Protein AF-A0A1I2VKJ3-F1 (afdb_monomer)

Radius of gyration: 16.3 Å; Cα contacts (8 Å, |Δi|>4): 51; chains: 1; bounding box: 31×28×41 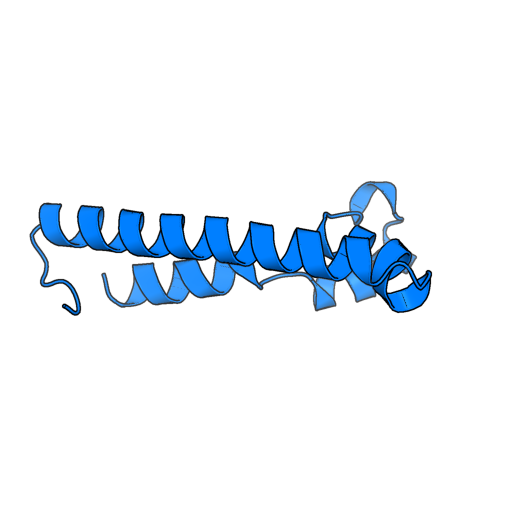Å

Structure (mmCIF, N/CA/C/O backbone):
data_AF-A0A1I2VKJ3-F1
#
_entry.id   AF-A0A1I2VKJ3-F1
#
loop_
_atom_site.group_PDB
_atom_site.id
_atom_site.type_symbol
_atom_site.label_atom_id
_atom_site.label_alt_id
_atom_site.label_comp_id
_atom_site.label_asym_id
_atom_site.label_entity_id
_atom_site.label_seq_id
_atom_site.pdbx_PDB_ins_code
_atom_site.Cartn_x
_atom_site.Cartn_y
_atom_site.Cartn_z
_atom_site.occupancy
_atom_site.B_iso_or_equiv
_atom_site.auth_seq_id
_atom_site.auth_comp_id
_atom_site.auth_asym_id
_atom_site.auth_atom_id
_atom_site.pdbx_PDB_model_num
ATOM 1 N N . MET A 1 1 ? -10.359 -9.535 20.323 1.00 58.59 1 MET A N 1
ATOM 2 C CA . MET A 1 1 ? -10.530 -8.240 19.622 1.00 58.59 1 MET A CA 1
ATOM 3 C C . MET A 1 1 ? -9.222 -7.486 19.393 1.00 58.59 1 MET A C 1
ATOM 5 O O . MET A 1 1 ? -9.044 -6.982 18.296 1.00 58.59 1 MET A O 1
ATOM 9 N N . LEU A 1 2 ? -8.255 -7.486 20.320 1.00 60.84 2 LEU A N 1
ATOM 10 C CA . LEU A 1 2 ? -6.891 -6.982 20.047 1.00 60.84 2 LEU A CA 1
ATOM 11 C C . LEU A 1 2 ? -6.249 -7.609 18.790 1.00 60.84 2 LEU A C 1
ATOM 13 O O . LEU A 1 2 ? -5.738 -6.897 17.933 1.00 60.84 2 LEU A O 1
ATOM 17 N N . LEU A 1 3 ? -6.388 -8.928 18.614 1.00 71.81 3 LEU A N 1
ATOM 18 C CA . LEU A 1 3 ? -5.927 -9.629 17.408 1.00 71.81 3 LEU A CA 1
ATOM 19 C C . LEU A 1 3 ? -6.643 -9.187 16.119 1.00 71.81 3 LEU A C 1
ATOM 21 O O . LEU A 1 3 ? -6.039 -9.255 15.056 1.00 71.81 3 LEU A O 1
ATOM 25 N N . LEU A 1 4 ? -7.896 -8.717 16.198 1.00 69.31 4 LEU A N 1
ATOM 26 C CA . LEU A 1 4 ? -8.646 -8.222 15.035 1.00 69.31 4 LEU A CA 1
ATOM 27 C C . LEU A 1 4 ? -8.019 -6.925 14.512 1.00 69.31 4 LEU A C 1
ATOM 29 O O . LEU A 1 4 ? -7.810 -6.793 13.313 1.00 69.31 4 LEU A O 1
ATOM 33 N N . ILE A 1 5 ? -7.667 -6.005 15.415 1.00 68.75 5 ILE A N 1
ATOM 34 C CA . ILE A 1 5 ? -7.044 -4.719 15.070 1.00 68.75 5 ILE A CA 1
ATOM 35 C C . ILE A 1 5 ? -5.626 -4.937 14.519 1.00 68.75 5 ILE A C 1
ATOM 37 O O . ILE A 1 5 ? -5.273 -4.365 13.489 1.00 68.75 5 ILE A O 1
ATOM 41 N N . LEU A 1 6 ? -4.839 -5.823 15.143 1.00 68.44 6 LEU A N 1
ATOM 42 C CA . LEU A 1 6 ? -3.494 -6.175 14.667 1.00 68.44 6 LEU A CA 1
ATOM 43 C C . LEU A 1 6 ? -3.524 -6.867 13.292 1.00 68.44 6 LEU A C 1
ATOM 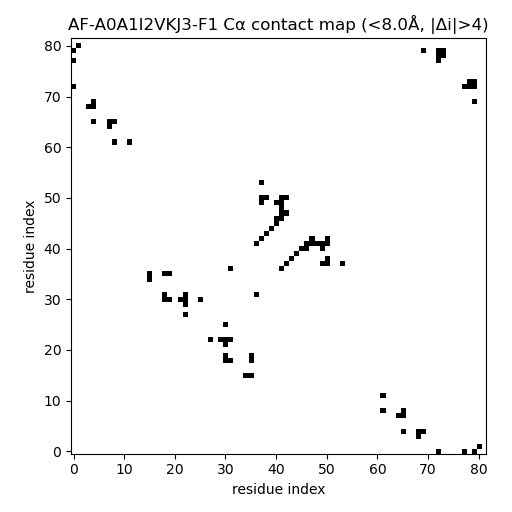45 O O . LEU A 1 6 ? -2.720 -6.545 12.417 1.00 68.44 6 LEU A O 1
ATOM 49 N N . ARG A 1 7 ? -4.484 -7.775 13.062 1.00 70.69 7 ARG A N 1
ATOM 50 C CA . ARG A 1 7 ? -4.690 -8.416 11.751 1.00 70.69 7 ARG A CA 1
ATOM 51 C C . ARG A 1 7 ? -5.118 -7.406 10.688 1.00 70.69 7 ARG A C 1
ATOM 53 O O . ARG A 1 7 ? -4.612 -7.476 9.573 1.00 70.69 7 ARG A O 1
ATOM 60 N N . LEU A 1 8 ? -5.980 -6.445 11.023 1.00 69.81 8 LEU A N 1
ATOM 61 C CA . LEU A 1 8 ? -6.421 -5.407 10.086 1.00 69.81 8 LEU A CA 1
ATOM 62 C C . LEU A 1 8 ? -5.245 -4.568 9.562 1.00 69.81 8 LEU A C 1
ATOM 64 O O . LEU A 1 8 ? -5.157 -4.319 8.363 1.00 69.81 8 LEU A O 1
ATOM 68 N N . GLY A 1 9 ? -4.314 -4.197 10.449 1.00 65.19 9 GLY A N 1
ATOM 69 C CA . GLY A 1 9 ? -3.089 -3.486 10.075 1.00 65.19 9 GLY A CA 1
ATOM 70 C C . GLY A 1 9 ? -2.208 -4.290 9.117 1.00 65.19 9 GLY A C 1
ATOM 71 O O . GLY A 1 9 ? -1.709 -3.736 8.145 1.00 65.19 9 GLY A O 1
ATOM 72 N N . SER A 1 10 ? -2.085 -5.605 9.333 1.00 67.25 10 SER A N 1
ATOM 73 C CA . SER A 1 10 ? -1.314 -6.479 8.438 1.00 67.25 10 SER A CA 1
ATOM 74 C C . SER A 1 10 ? -1.939 -6.633 7.044 1.00 67.25 10 SER A C 1
ATOM 76 O O . SER A 1 10 ? -1.216 -6.713 6.061 1.00 67.25 10 SER A O 1
ATOM 78 N N . VAL A 1 11 ? -3.269 -6.608 6.907 1.00 67.88 11 VAL A N 1
ATOM 79 C CA . VAL A 1 11 ? -3.937 -6.776 5.598 1.00 67.88 11 VAL A CA 1
ATOM 80 C C . VAL A 1 11 ? -3.631 -5.621 4.635 1.00 67.88 11 VAL A C 1
ATOM 82 O O . VAL A 1 11 ? -3.579 -5.830 3.429 1.00 67.88 11 VAL A O 1
ATOM 85 N N . LEU A 1 12 ? -3.385 -4.415 5.151 1.00 62.88 12 LEU A N 1
ATOM 86 C CA . LEU A 1 12 ? -3.043 -3.245 4.333 1.00 62.88 12 LEU A CA 1
ATOM 87 C C . LEU A 1 12 ? -1.602 -3.267 3.796 1.00 62.88 12 LEU A C 1
ATOM 89 O O . LEU A 1 12 ? -1.304 -2.528 2.858 1.00 62.88 12 LEU A O 1
ATOM 93 N N . THR A 1 13 ? -0.712 -4.080 4.363 1.00 64.00 13 THR A N 1
ATOM 94 C CA . THR A 1 13 ? 0.726 -4.108 4.027 1.00 64.00 13 THR A CA 1
ATOM 95 C C . THR A 1 13 ? 1.241 -5.471 3.570 1.00 64.00 13 THR A C 1
ATOM 97 O O . THR A 1 13 ? 2.367 -5.558 3.086 1.00 64.00 13 THR A O 1
ATOM 100 N N . VAL A 1 14 ? 0.456 -6.541 3.701 1.00 74.50 14 VAL A N 1
ATOM 101 C CA . VAL A 1 14 ? 0.905 -7.901 3.380 1.00 74.50 14 VAL A CA 1
ATOM 102 C C . VAL A 1 14 ? 0.945 -8.150 1.875 1.00 74.50 14 VAL A C 1
ATOM 104 O O . VAL A 1 14 ? 0.039 -7.792 1.130 1.00 74.50 14 VAL A O 1
ATOM 107 N N . GLY A 1 15 ? 1.992 -8.859 1.456 1.00 83.44 15 GLY A N 1
ATOM 108 C CA . GLY A 1 15 ? 2.066 -9.502 0.149 1.00 83.44 15 GLY A CA 1
ATOM 109 C C . GLY A 1 15 ? 2.848 -8.726 -0.901 1.00 83.44 15 GLY A C 1
ATOM 110 O O . GLY A 1 15 ? 3.264 -9.347 -1.867 1.00 83.44 15 GLY A O 1
ATOM 111 N N . PHE A 1 16 ? 3.130 -7.431 -0.710 1.00 88.69 16 PHE A N 1
ATOM 112 C CA . PHE A 1 16 ? 3.860 -6.640 -1.710 1.00 88.69 16 PHE A CA 1
ATOM 113 C C . PHE A 1 16 ? 5.205 -7.266 -2.101 1.00 88.69 16 PHE A C 1
ATOM 115 O O . PHE A 1 16 ? 5.429 -7.541 -3.274 1.00 88.69 16 PHE A O 1
ATOM 122 N N . GLU A 1 17 ? 6.078 -7.524 -1.123 1.00 90.44 17 GLU A N 1
ATOM 123 C CA . GLU A 1 17 ? 7.427 -8.043 -1.382 1.00 90.44 17 GLU A CA 1
ATOM 124 C C . GLU A 1 17 ? 7.384 -9.426 -2.038 1.00 90.44 17 GLU A C 1
ATOM 126 O O . GLU A 1 17 ? 8.064 -9.675 -3.028 1.00 90.44 17 GLU A O 1
ATOM 131 N N . GLN A 1 18 ? 6.510 -10.303 -1.541 1.00 91.19 18 GLN A N 1
ATOM 132 C CA . GLN A 1 18 ? 6.309 -11.625 -2.120 1.00 91.19 18 GLN A CA 1
ATOM 133 C C . GLN A 1 18 ? 5.823 -11.535 -3.574 1.00 91.19 18 GLN A C 1
ATOM 135 O O . GLN A 1 18 ? 6.371 -12.213 -4.440 1.00 91.19 18 GLN A O 1
ATOM 140 N N . ILE A 1 19 ? 4.811 -10.708 -3.847 1.00 91.38 19 ILE A N 1
ATOM 141 C CA . ILE A 1 19 ? 4.233 -10.546 -5.184 1.00 91.38 19 ILE A CA 1
ATOM 142 C C . ILE A 1 19 ? 5.273 -9.953 -6.139 1.00 91.38 19 ILE A C 1
ATOM 144 O O . ILE A 1 19 ? 5.444 -10.467 -7.242 1.00 91.38 19 ILE A O 1
ATOM 148 N N . LEU A 1 20 ? 6.018 -8.935 -5.699 1.00 91.94 20 LEU A N 1
ATOM 149 C CA . LEU A 1 20 ? 7.081 -8.309 -6.484 1.00 91.94 20 LEU A CA 1
ATOM 150 C C . LEU A 1 20 ? 8.173 -9.321 -6.871 1.00 91.94 20 LEU A C 1
ATOM 152 O O . LEU A 1 20 ? 8.607 -9.350 -8.020 1.00 91.94 20 LEU A O 1
ATOM 156 N N . LEU A 1 21 ? 8.590 -10.176 -5.933 1.00 92.38 21 LEU A N 1
ATOM 157 C CA . LEU A 1 21 ? 9.605 -11.206 -6.180 1.00 92.38 21 LEU A CA 1
ATOM 158 C C . LEU A 1 21 ? 9.092 -12.362 -7.052 1.00 92.38 21 LEU A C 1
ATOM 160 O O . LEU A 1 21 ? 9.869 -12.964 -7.790 1.00 92.38 21 LEU A O 1
ATOM 164 N N . GLN A 1 22 ? 7.800 -12.686 -6.978 1.00 94.38 22 GLN A N 1
ATOM 165 C CA . GLN A 1 22 ? 7.182 -13.754 -7.772 1.00 94.38 22 GLN A CA 1
ATOM 166 C C . GLN A 1 22 ? 6.813 -13.305 -9.189 1.00 94.38 22 GLN A C 1
ATOM 168 O O . GLN A 1 22 ? 6.731 -14.142 -10.089 1.00 94.38 22 GLN A O 1
ATOM 173 N N . GLN A 1 23 ? 6.616 -12.005 -9.410 1.00 92.56 23 GLN A N 1
ATOM 174 C CA . GLN A 1 23 ? 6.144 -11.446 -10.675 1.00 92.56 23 GLN A CA 1
ATOM 175 C C . GLN A 1 23 ? 6.966 -11.858 -11.911 1.00 92.56 23 GLN A C 1
ATOM 177 O O . GLN A 1 23 ? 6.343 -12.177 -12.925 1.00 92.56 23 GLN A O 1
ATOM 182 N N . PRO A 1 24 ? 8.313 -11.944 -11.878 1.00 91.88 24 PRO A N 1
ATOM 183 C CA . PRO A 1 24 ? 9.079 -12.455 -13.017 1.00 91.88 24 PRO A CA 1
ATOM 184 C C . PRO A 1 24 ? 8.754 -13.912 -13.378 1.00 91.88 24 PRO A C 1
ATOM 186 O O . PRO A 1 24 ? 8.882 -14.293 -14.538 1.00 91.88 24 PRO A O 1
ATOM 189 N N . ALA A 1 25 ? 8.338 -14.726 -12.403 1.00 94.00 25 ALA A N 1
ATOM 190 C CA . ALA A 1 25 ? 8.053 -16.146 -12.590 1.00 94.00 25 ALA A CA 1
ATOM 191 C C . ALA A 1 25 ? 6.604 -16.423 -13.026 1.00 94.00 25 ALA A C 1
ATOM 193 O O . ALA A 1 25 ? 6.370 -17.355 -13.791 1.00 94.00 25 ALA A O 1
ATOM 194 N N . VAL A 1 26 ? 5.634 -15.635 -12.548 1.00 93.56 26 VAL A N 1
ATOM 195 C CA . VAL A 1 26 ? 4.197 -15.841 -12.838 1.00 93.56 26 VAL A CA 1
ATOM 196 C C . VAL A 1 26 ? 3.632 -14.866 -13.877 1.00 93.56 26 VAL A C 1
ATOM 198 O O . VAL A 1 26 ? 2.510 -15.045 -14.342 1.00 93.56 26 VAL A O 1
ATOM 201 N N . GLY A 1 27 ? 4.407 -13.849 -14.258 1.00 91.88 27 GLY A N 1
ATOM 202 C CA . GLY A 1 27 ? 4.001 -12.805 -15.192 1.00 91.88 27 GLY A CA 1
ATOM 203 C C . GLY A 1 27 ? 3.208 -11.671 -14.537 1.00 91.88 27 GLY A C 1
ATOM 204 O O . GLY A 1 27 ? 2.656 -11.797 -13.442 1.00 91.88 27 GLY A O 1
ATOM 205 N N . ALA A 1 28 ? 3.143 -10.527 -15.225 1.00 88.50 28 ALA A N 1
ATOM 206 C CA . ALA A 1 28 ? 2.431 -9.350 -14.730 1.00 88.50 28 ALA A CA 1
ATOM 207 C C . ALA A 1 28 ? 0.915 -9.575 -14.634 1.00 88.50 28 ALA A C 1
ATOM 209 O O . ALA A 1 28 ? 0.314 -9.106 -13.679 1.00 88.50 28 ALA A O 1
ATOM 210 N N . ASP A 1 29 ? 0.308 -10.343 -15.539 1.00 90.75 29 ASP A N 1
ATOM 211 C CA . ASP A 1 29 ? -1.143 -10.577 -15.518 1.00 90.75 29 ASP A CA 1
ATOM 212 C C . ASP A 1 29 ? -1.617 -11.282 -14.234 1.00 90.75 29 ASP A C 1
ATOM 214 O O . ASP A 1 29 ? -2.724 -11.034 -13.762 1.00 90.75 29 ASP A O 1
ATOM 218 N N . ALA A 1 30 ? -0.769 -12.131 -13.641 1.00 87.44 30 ALA A N 1
ATOM 219 C CA . ALA A 1 30 ? -1.077 -12.863 -12.412 1.00 87.44 30 ALA A CA 1
ATOM 220 C C . ALA A 1 30 ? -0.592 -12.162 -11.128 1.00 87.44 30 ALA A C 1
ATOM 222 O O . ALA A 1 30 ? -1.100 -12.456 -10.047 1.00 87.44 30 ALA A O 1
ATOM 223 N N . ALA A 1 31 ? 0.389 -11.259 -11.224 1.00 88.56 31 ALA A N 1
ATOM 224 C CA . ALA A 1 31 ? 1.037 -10.627 -10.068 1.00 88.56 31 ALA A CA 1
ATOM 225 C C . ALA A 1 31 ? 0.898 -9.097 -10.016 1.00 88.56 31 ALA A C 1
ATOM 227 O O . ALA A 1 31 ? 1.390 -8.468 -9.083 1.00 88.56 31 ALA A O 1
ATOM 22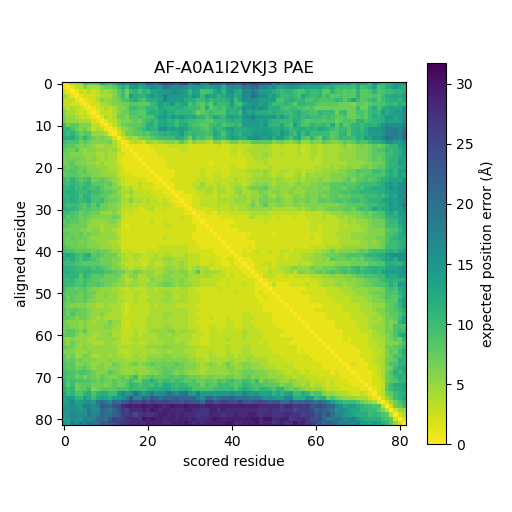8 N N . GLN A 1 32 ? 0.235 -8.459 -10.979 1.00 91.19 32 GLN A N 1
ATOM 229 C CA . GLN A 1 32 ? 0.055 -7.012 -10.951 1.00 91.19 32 GLN A CA 1
ATOM 230 C C . GLN A 1 32 ? -1.064 -6.622 -9.983 1.00 91.19 32 GLN A C 1
ATOM 232 O O . GLN A 1 32 ? -2.253 -6.793 -10.239 1.00 91.19 32 GLN A O 1
ATOM 237 N N . VAL A 1 33 ? -0.656 -6.022 -8.873 1.00 89.88 33 VAL A N 1
ATOM 238 C CA . VAL A 1 33 ? -1.526 -5.369 -7.890 1.00 89.88 33 VAL A CA 1
ATOM 239 C C . VAL A 1 33 ? -1.223 -3.874 -7.814 1.00 89.88 33 VAL A C 1
ATOM 241 O O . VAL A 1 33 ? -0.191 -3.413 -8.313 1.00 89.88 33 VAL A O 1
ATOM 244 N N . LEU A 1 34 ? -2.100 -3.108 -7.155 1.00 90.12 34 LEU A N 1
ATOM 245 C CA . LEU A 1 34 ? -1.958 -1.654 -7.006 1.00 90.12 34 LEU A CA 1
ATOM 246 C C . LEU A 1 34 ? -0.565 -1.253 -6.496 1.00 90.12 34 LEU A C 1
ATOM 248 O O . LEU A 1 34 ? 0.067 -0.379 -7.079 1.00 90.12 34 LEU A O 1
ATOM 252 N N . ASP A 1 35 ? -0.061 -1.929 -5.462 1.00 89.88 35 ASP A N 1
ATOM 253 C CA . ASP A 1 35 ? 1.241 -1.609 -4.868 1.00 89.88 35 ASP 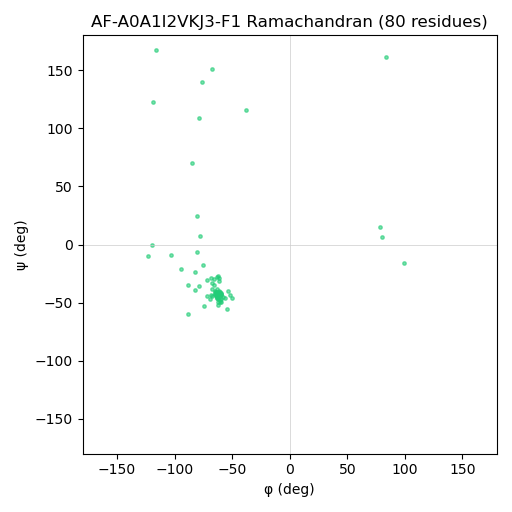A CA 1
ATOM 254 C C . ASP A 1 35 ? 2.404 -1.859 -5.849 1.00 89.88 35 ASP A C 1
ATOM 256 O O . ASP A 1 35 ? 3.285 -1.014 -5.988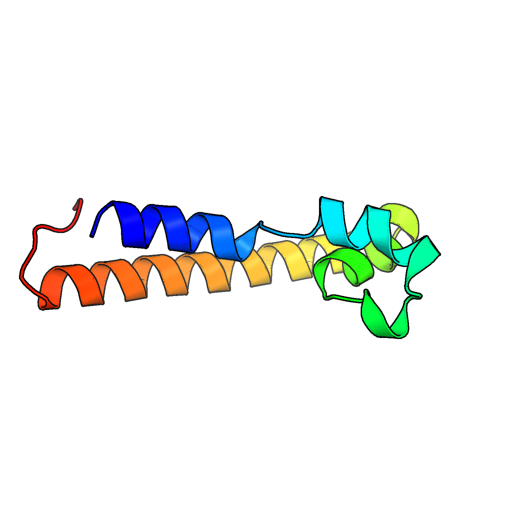 1.00 89.88 35 ASP A O 1
ATOM 260 N N . THR A 1 36 ? 2.387 -2.968 -6.601 1.00 91.75 36 THR A N 1
ATOM 261 C CA . THR A 1 36 ? 3.395 -3.232 -7.648 1.00 91.75 36 THR A CA 1
ATOM 262 C C . THR A 1 36 ? 3.276 -2.265 -8.821 1.00 91.75 36 THR A C 1
ATOM 264 O O . THR A 1 36 ? 4.287 -1.799 -9.338 1.00 91.75 36 THR A O 1
ATOM 267 N N . PHE A 1 37 ? 2.060 -1.891 -9.224 1.00 91.06 37 PHE A N 1
ATOM 268 C CA . PHE A 1 37 ? 1.858 -0.910 -10.287 1.00 91.06 37 PHE A CA 1
ATOM 269 C C . PHE A 1 37 ? 2.442 0.453 -9.902 1.00 91.06 37 PHE A C 1
ATOM 271 O O . PHE A 1 37 ? 3.182 1.048 -10.685 1.00 91.06 37 PHE A O 1
ATOM 278 N N . VAL A 1 38 ? 2.161 0.919 -8.683 1.00 92.94 38 VAL A N 1
ATOM 279 C CA . VAL A 1 38 ? 2.714 2.167 -8.142 1.00 92.94 38 VAL A CA 1
ATOM 280 C C . VAL A 1 38 ? 4.231 2.089 -8.002 1.00 92.94 38 VAL A C 1
ATOM 282 O O . VAL A 1 38 ? 4.921 3.056 -8.314 1.00 92.94 38 VAL A O 1
ATOM 285 N N . TYR A 1 39 ? 4.765 0.939 -7.597 1.00 91.81 39 TYR A N 1
ATOM 286 C CA . TYR A 1 39 ? 6.205 0.723 -7.546 1.00 91.81 39 TYR A CA 1
ATOM 287 C C . TYR A 1 39 ? 6.856 0.884 -8.931 1.00 91.81 39 TYR A C 1
ATOM 289 O O . TYR A 1 39 ? 7.795 1.664 -9.081 1.00 91.81 39 TYR A O 1
ATOM 297 N N . TYR A 1 40 ? 6.325 0.233 -9.970 1.00 91.81 40 TYR A N 1
ATOM 298 C CA . TYR A 1 40 ? 6.899 0.326 -11.317 1.00 91.81 40 TYR A CA 1
ATOM 299 C C . TYR A 1 40 ? 6.676 1.685 -11.987 1.00 91.81 40 TYR A C 1
ATOM 301 O O . TYR A 1 40 ? 7.598 2.222 -12.593 1.00 91.81 40 TYR A O 1
ATOM 309 N N . ARG A 1 41 ? 5.469 2.254 -11.912 1.00 91.56 41 ARG A N 1
ATOM 310 C CA . ARG A 1 41 ? 5.140 3.521 -12.589 1.00 91.56 41 ARG A CA 1
ATOM 311 C C . ARG A 1 41 ? 5.586 4.747 -11.804 1.00 91.56 41 ARG A C 1
ATOM 313 O O . ARG A 1 41 ? 6.060 5.702 -12.406 1.00 91.56 41 ARG A O 1
ATOM 320 N N . GLY A 1 42 ? 5.440 4.712 -10.486 1.00 91.81 42 GLY A N 1
ATOM 321 C CA . GLY A 1 42 ? 5.742 5.838 -9.617 1.00 91.81 42 GLY A CA 1
ATOM 322 C C . GLY A 1 42 ? 7.192 5.865 -9.162 1.00 91.81 42 GLY A C 1
ATOM 323 O O . GLY A 1 42 ? 7.913 6.811 -9.459 1.00 91.81 42 GLY A O 1
ATOM 324 N N . VAL A 1 43 ? 7.634 4.813 -8.470 1.00 89.44 43 VAL A N 1
ATOM 325 C CA . VAL A 1 43 ? 8.979 4.780 -7.868 1.00 89.44 43 VAL A CA 1
ATOM 326 C C . VAL A 1 43 ? 10.060 4.564 -8.928 1.00 89.44 43 VAL A C 1
ATOM 328 O O . VAL A 1 43 ? 10.996 5.352 -9.017 1.00 89.44 43 VAL A O 1
ATOM 331 N N . LEU A 1 44 ? 9.932 3.523 -9.758 1.00 91.69 44 LEU A N 1
ATOM 332 C CA . LEU A 1 44 ? 10.909 3.234 -10.817 1.00 91.69 44 LEU A CA 1
ATOM 333 C C . LEU A 1 44 ? 10.721 4.125 -12.052 1.00 91.69 44 LEU A C 1
ATOM 335 O O . LEU A 1 44 ? 11.699 4.517 -12.682 1.00 91.69 44 LEU A O 1
ATOM 339 N N . GLY A 1 45 ? 9.473 4.448 -12.397 1.00 91.12 45 GLY A N 1
ATOM 340 C CA . GLY A 1 45 ? 9.126 5.284 -13.549 1.00 91.12 45 GLY A CA 1
ATOM 341 C C . GLY A 1 45 ? 9.270 6.792 -13.319 1.00 91.12 45 GLY A C 1
ATOM 342 O O . GLY A 1 45 ? 9.124 7.555 -14.269 1.00 91.12 45 GLY A O 1
ATOM 343 N N . GLY A 1 46 ? 9.561 7.228 -12.088 1.00 92.50 46 GLY A N 1
ATOM 344 C CA . GLY A 1 46 ? 9.772 8.636 -11.736 1.00 92.50 46 GLY A CA 1
ATOM 345 C C . GLY A 1 46 ? 8.495 9.462 -11.527 1.00 92.50 46 GLY A C 1
ATOM 346 O O . GLY A 1 46 ? 8.587 10.671 -11.314 1.00 92.50 46 GLY A O 1
ATOM 347 N N . ASP A 1 47 ? 7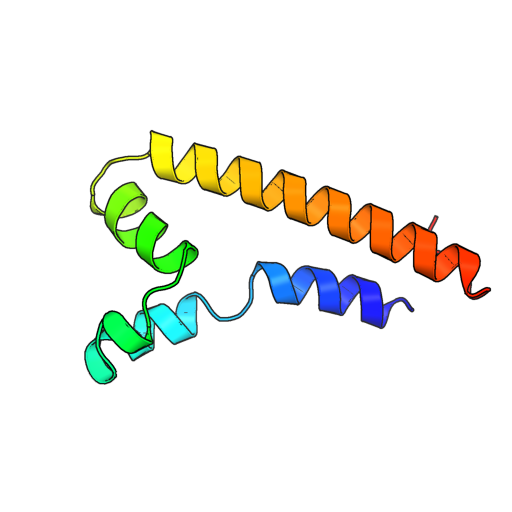.310 8.845 -11.552 1.00 92.62 47 ASP A N 1
ATOM 348 C CA . ASP A 1 47 ? 6.036 9.494 -11.219 1.00 92.62 47 ASP A CA 1
ATOM 349 C C . ASP A 1 47 ? 5.770 9.476 -9.699 1.00 92.62 47 ASP A C 1
ATOM 351 O O . ASP A 1 47 ? 4.898 8.784 -9.156 1.00 92.62 47 ASP A O 1
ATOM 355 N N . TRP A 1 48 ? 6.564 10.259 -8.973 1.00 90.62 48 TRP A N 1
ATOM 356 C CA . TRP A 1 48 ? 6.460 10.383 -7.516 1.00 90.62 48 TRP A CA 1
ATOM 357 C C . TRP A 1 48 ? 5.110 10.952 -7.062 1.00 90.62 48 TRP A C 1
ATOM 359 O O . TRP A 1 48 ? 4.654 10.649 -5.955 1.00 90.62 48 TRP A O 1
ATOM 369 N N . GLY A 1 49 ? 4.458 11.753 -7.914 1.00 93.31 49 GLY A N 1
ATOM 370 C CA . GLY A 1 49 ? 3.124 12.297 -7.668 1.00 93.31 49 GLY A CA 1
ATOM 371 C C . GLY A 1 49 ? 2.094 11.180 -7.548 1.00 93.31 49 GLY A C 1
ATOM 372 O O . GLY A 1 49 ? 1.423 11.079 -6.519 1.00 93.31 49 GLY A O 1
ATOM 373 N N . LEU A 1 50 ? 2.055 10.275 -8.530 1.00 92.56 50 LEU A N 1
ATOM 374 C CA . LEU A 1 50 ? 1.206 9.083 -8.498 1.00 92.56 50 LEU A CA 1
ATOM 375 C C . LEU A 1 50 ? 1.468 8.231 -7.251 1.00 92.56 50 LEU A C 1
ATOM 377 O O . LEU A 1 50 ? 0.521 7.845 -6.560 1.00 92.56 50 LEU A O 1
ATOM 381 N N . SER A 1 51 ? 2.738 7.977 -6.914 1.00 91.62 51 SER A N 1
ATOM 382 C CA . SER A 1 51 ? 3.082 7.184 -5.725 1.00 91.62 51 SER A CA 1
ATOM 383 C C . SER A 1 51 ? 2.598 7.827 -4.428 1.00 91.62 51 SER A C 1
ATOM 385 O O . SER A 1 51 ? 2.078 7.140 -3.544 1.00 91.62 51 SER A O 1
ATOM 387 N N . THR A 1 52 ? 2.737 9.145 -4.316 1.00 94.19 52 THR A N 1
ATOM 388 C CA . THR A 1 52 ? 2.323 9.895 -3.127 1.00 94.19 52 THR A CA 1
ATOM 389 C C . THR A 1 52 ? 0.804 9.909 -2.997 1.00 94.19 52 THR A C 1
ATOM 391 O O . THR A 1 52 ? 0.275 9.600 -1.929 1.00 94.19 52 THR A O 1
ATOM 394 N N . THR A 1 53 ? 0.080 10.203 -4.080 1.00 95.19 53 THR A N 1
ATOM 395 C CA . THR A 1 53 ? -1.387 10.236 -4.071 1.00 95.19 53 THR A CA 1
ATOM 396 C C . THR A 1 53 ? -1.975 8.876 -3.705 1.00 95.19 53 THR A C 1
ATOM 398 O O . THR A 1 53 ? -2.863 8.810 -2.853 1.00 95.19 53 THR A O 1
ATOM 401 N N . VAL A 1 54 ? -1.459 7.782 -4.276 1.00 92.94 54 VAL A N 1
ATOM 402 C CA . VAL A 1 54 ? -1.941 6.436 -3.931 1.00 92.94 54 VAL A CA 1
ATOM 403 C C . VAL A 1 54 ? -1.626 6.090 -2.474 1.00 92.94 54 VAL A C 1
ATOM 405 O O . VAL A 1 54 ? -2.497 5.567 -1.774 1.00 92.94 54 VAL A O 1
ATOM 408 N N . GLY A 1 55 ? -0.436 6.442 -1.979 1.00 90.50 55 GLY A N 1
ATOM 409 C CA . GLY A 1 55 ? -0.076 6.265 -0.569 1.00 90.50 55 GLY A CA 1
ATOM 410 C C . GLY A 1 55 ? -1.026 6.996 0.387 1.00 90.50 55 GLY A C 1
ATOM 411 O O . GLY A 1 55 ? -1.506 6.404 1.356 1.00 90.50 55 GLY A O 1
ATOM 412 N N . LEU A 1 56 ? -1.369 8.252 0.082 1.00 94.38 56 LEU A N 1
ATOM 413 C CA . LEU A 1 56 ? -2.313 9.049 0.874 1.00 94.38 56 LEU A CA 1
ATOM 414 C C . LEU A 1 56 ? -3.720 8.433 0.889 1.00 94.38 56 LEU A C 1
ATOM 416 O O . LEU A 1 56 ? -4.329 8.315 1.954 1.00 94.38 56 LEU A O 1
ATOM 420 N N . VAL A 1 57 ? -4.222 7.988 -0.267 1.00 93.38 57 VAL A N 1
ATOM 421 C CA . VAL A 1 57 ? -5.534 7.324 -0.369 1.00 93.38 57 VAL A CA 1
ATOM 422 C C . VAL A 1 57 ? -5.550 6.018 0.425 1.00 93.38 57 VAL A C 1
ATOM 424 O O . VAL A 1 57 ? -6.491 5.768 1.182 1.00 93.38 57 VAL A O 1
ATOM 427 N N . LYS A 1 58 ? -4.492 5.206 0.322 1.00 89.00 58 LYS A N 1
ATOM 428 C CA . LYS A 1 58 ? -4.352 3.959 1.086 1.00 89.00 58 LYS A CA 1
ATOM 429 C C . LYS A 1 58 ? -4.347 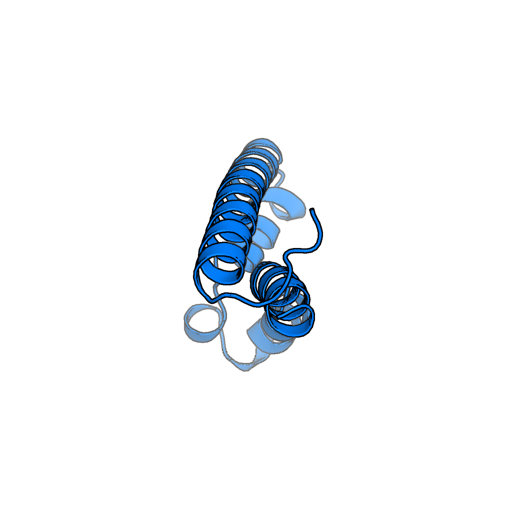4.222 2.595 1.00 89.00 58 LYS A C 1
ATOM 431 O O . LYS A 1 58 ? -5.023 3.512 3.340 1.00 89.00 58 LYS A O 1
ATOM 436 N N . GLY A 1 59 ? -3.661 5.277 3.038 1.00 90.50 59 GLY A N 1
ATOM 437 C CA . GLY A 1 59 ? -3.669 5.725 4.433 1.00 90.50 59 GLY A CA 1
ATOM 438 C C . GLY A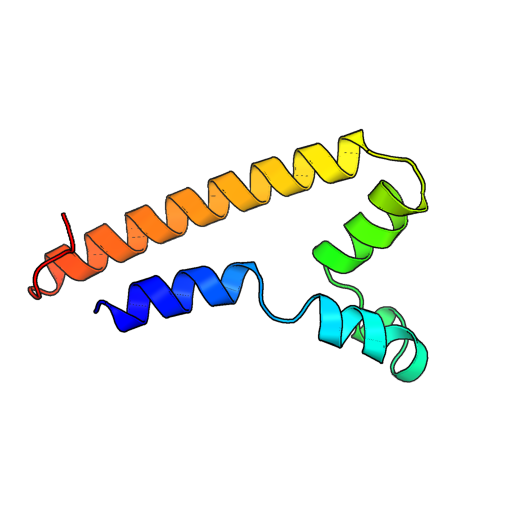 1 59 ? -5.056 6.156 4.920 1.00 90.50 59 GLY A C 1
ATOM 439 O O . GLY A 1 59 ? -5.476 5.765 6.013 1.00 90.50 59 GLY A O 1
ATOM 440 N N . LEU A 1 60 ? -5.805 6.899 4.100 1.00 94.25 60 LEU A N 1
ATOM 441 C CA . LEU A 1 60 ? -7.178 7.305 4.417 1.00 94.25 60 LEU A CA 1
ATOM 442 C C . LEU A 1 60 ? -8.103 6.091 4.564 1.00 94.25 60 LEU A C 1
ATOM 444 O O . LEU A 1 60 ? -8.804 5.969 5.571 1.00 94.25 60 LEU A O 1
ATOM 448 N N . ILE A 1 61 ? -8.069 5.168 3.598 1.00 91.25 61 ILE A N 1
ATOM 449 C CA . ILE A 1 61 ? -8.863 3.932 3.632 1.00 91.25 61 ILE A CA 1
ATOM 450 C C . ILE A 1 61 ? -8.504 3.109 4.874 1.00 91.25 61 ILE A C 1
ATOM 452 O O . ILE A 1 61 ? -9.397 2.682 5.607 1.00 91.25 61 ILE A O 1
ATOM 456 N N . GLY A 1 62 ? -7.210 2.938 5.157 1.00 88.38 62 GLY A N 1
ATOM 457 C CA . GLY A 1 62 ? -6.743 2.223 6.344 1.00 88.38 62 GLY A CA 1
ATOM 458 C C . GLY A 1 62 ? -7.235 2.855 7.645 1.00 88.38 62 GLY A C 1
ATOM 459 O O . GLY A 1 62 ? -7.720 2.154 8.533 1.00 88.38 62 GLY A O 1
ATOM 460 N N . THR A 1 63 ? -7.208 4.183 7.734 1.00 89.31 63 THR A N 1
ATOM 461 C CA . THR A 1 63 ? -7.702 4.922 8.904 1.00 89.31 63 THR A CA 1
ATOM 462 C C . THR A 1 63 ? -9.203 4.710 9.109 1.00 89.31 63 THR A C 1
ATOM 464 O O . THR A 1 63 ? -9.641 4.400 10.220 1.00 89.31 63 THR A O 1
ATOM 467 N N . VAL A 1 64 ? -10.000 4.807 8.040 1.00 91.94 64 VAL A N 1
ATOM 468 C CA . VAL A 1 64 ? -11.450 4.554 8.094 1.00 91.94 64 VAL A CA 1
ATOM 469 C C . VAL A 1 64 ? -11.742 3.114 8.521 1.00 91.94 64 VAL A C 1
ATOM 471 O O . VAL A 1 64 ? -12.598 2.897 9.382 1.00 91.94 64 VAL A O 1
ATOM 474 N N . LEU A 1 65 ? -11.005 2.139 7.982 1.00 88.00 65 LEU A N 1
ATOM 475 C CA . LEU A 1 65 ? -11.141 0.728 8.343 1.00 88.00 65 LEU A CA 1
ATOM 476 C C . LEU A 1 65 ? -10.818 0.478 9.819 1.00 88.00 65 LEU A C 1
ATOM 478 O O . LEU A 1 65 ? -11.593 -0.194 10.500 1.00 88.00 65 LEU A O 1
ATOM 482 N N . VAL A 1 66 ? -9.729 1.046 10.342 1.00 85.62 66 VAL A N 1
ATOM 483 C CA . VAL A 1 66 ? -9.344 0.904 11.757 1.00 85.62 66 VAL A CA 1
ATOM 484 C C . VAL A 1 66 ? -10.398 1.518 12.678 1.00 85.62 66 VAL A C 1
ATOM 486 O O . VAL A 1 66 ? -10.820 0.878 13.644 1.00 85.62 66 VAL A O 1
ATOM 489 N N . ILE A 1 67 ? -10.879 2.726 12.371 1.00 87.56 67 ILE A N 1
ATOM 490 C CA . ILE A 1 67 ? -11.933 3.383 13.159 1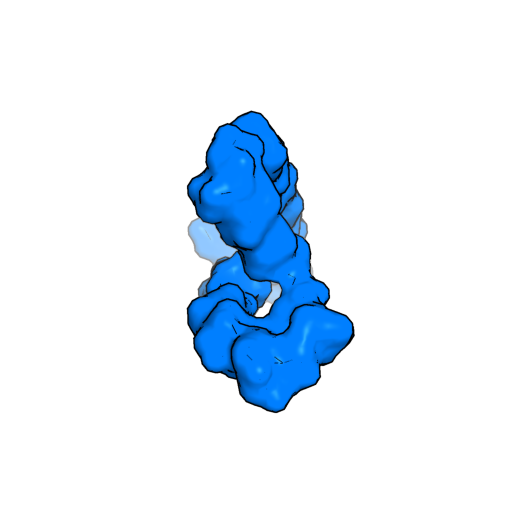.00 87.56 67 ILE A CA 1
ATOM 491 C C . ILE A 1 67 ? -13.232 2.565 13.111 1.00 87.56 67 ILE A C 1
ATOM 493 O O . ILE A 1 67 ? -13.879 2.371 14.145 1.00 87.56 67 ILE A O 1
ATOM 497 N N . GLY A 1 68 ? -13.611 2.067 11.932 1.00 87.56 68 GLY A N 1
ATOM 498 C CA . GLY A 1 68 ? -14.784 1.214 11.741 1.00 87.56 68 GLY A CA 1
ATOM 499 C C . GLY A 1 68 ? -14.692 -0.086 12.539 1.00 87.56 68 GLY A C 1
ATOM 500 O O . GLY A 1 68 ? -15.599 -0.400 13.312 1.00 87.56 68 GLY A O 1
ATOM 501 N N . ALA A 1 69 ? -13.568 -0.795 12.430 1.00 83.81 69 ALA A N 1
ATOM 502 C CA . ALA A 1 69 ? -13.302 -2.016 13.185 1.00 83.81 69 ALA A CA 1
ATOM 503 C C . ALA A 1 69 ? -13.330 -1.767 14.701 1.00 83.81 69 ALA A C 1
ATOM 505 O O . ALA A 1 69 ? -13.943 -2.541 15.437 1.00 83.81 69 ALA A O 1
ATOM 506 N N . ASN A 1 70 ? -12.751 -0.656 15.169 1.00 82.62 70 ASN A N 1
ATOM 507 C CA . ASN A 1 70 ? -12.786 -0.275 16.582 1.00 82.62 70 ASN A CA 1
ATOM 508 C C . ASN A 1 70 ? -14.223 -0.023 17.075 1.00 82.62 70 ASN A C 1
ATOM 510 O O . ASN A 1 70 ? -14.612 -0.487 18.147 1.00 82.62 70 ASN A O 1
ATOM 514 N N . ARG A 1 71 ? -15.053 0.666 16.280 1.00 83.25 71 ARG A N 1
ATOM 515 C CA . ARG A 1 71 ? -16.469 0.894 16.619 1.00 83.25 71 ARG A CA 1
ATOM 516 C C . ARG A 1 71 ? -17.276 -0.403 16.671 1.00 83.25 71 ARG A C 1
ATOM 518 O O . ARG A 1 71 ? -18.095 -0.565 17.575 1.00 83.25 71 ARG A O 1
ATOM 525 N N . LEU A 1 72 ? -17.050 -1.317 15.727 1.00 81.50 72 LEU A N 1
ATOM 526 C CA . LEU A 1 72 ? -17.699 -2.631 15.716 1.00 81.50 72 LEU A CA 1
ATOM 527 C C . LEU A 1 72 ? -17.280 -3.474 16.927 1.00 81.50 72 LEU A C 1
ATOM 529 O O . LEU A 1 72 ? -18.144 -4.045 17.589 1.00 81.50 72 LEU A O 1
ATOM 533 N N . ALA A 1 73 ? -15.991 -3.475 17.278 1.00 77.50 73 ALA A N 1
ATOM 534 C CA . ALA A 1 73 ? -15.480 -4.174 18.457 1.00 77.50 73 ALA A CA 1
ATOM 535 C C . ALA A 1 73 ? -16.109 -3.651 19.762 1.00 77.50 73 ALA A C 1
ATOM 537 O O . ALA A 1 73 ? -16.550 -4.450 20.588 1.00 77.50 73 ALA A O 1
ATOM 538 N N . LYS A 1 74 ? -16.247 -2.323 19.911 1.00 75.00 74 LYS A N 1
ATOM 539 C CA . LYS A 1 74 ? -16.935 -1.711 21.064 1.00 75.00 74 LYS A CA 1
ATOM 540 C C . LYS A 1 74 ? -18.407 -2.118 21.160 1.00 75.00 74 LYS A C 1
ATOM 542 O O . LYS A 1 74 ? -18.885 -2.408 22.252 1.00 75.00 74 LYS A O 1
ATOM 547 N N . ARG A 1 75 ? -19.129 -2.162 20.033 1.00 72.19 75 ARG A N 1
ATOM 548 C CA . ARG A 1 75 ? -20.538 -2.603 20.002 1.00 72.19 75 ARG A CA 1
ATOM 549 C C . ARG A 1 75 ? -20.707 -4.094 20.298 1.00 72.19 75 ARG A C 1
ATOM 551 O O . ARG A 1 75 ? -21.731 -4.474 20.846 1.00 72.19 75 ARG A O 1
ATOM 558 N N . ALA A 1 76 ? -19.708 -4.915 19.980 1.00 72.69 76 ALA A N 1
ATOM 559 C CA . ALA A 1 76 ? -19.695 -6.346 20.279 1.00 72.69 76 ALA A CA 1
ATOM 560 C C . ALA A 1 76 ? -19.356 -6.678 21.753 1.00 72.69 76 ALA A C 1
ATOM 562 O O . ALA A 1 76 ? -19.191 -7.848 22.088 1.00 72.69 76 ALA A O 1
ATOM 563 N N . GLY A 1 77 ? -19.247 -5.681 22.644 1.00 63.50 77 GLY A N 1
ATOM 564 C CA . GLY A 1 77 ? -19.228 -5.899 24.097 1.00 63.50 77 GLY A CA 1
ATOM 565 C C . GLY A 1 77 ? -17.903 -6.383 24.697 1.00 63.50 77 GLY A C 1
ATOM 566 O O . GLY A 1 77 ? -17.883 -6.817 25.844 1.00 63.50 77 GLY A O 1
ATOM 567 N N . THR A 1 78 ? -16.783 -6.294 23.976 1.00 55.88 78 THR A N 1
ATOM 568 C CA . THR A 1 78 ? -15.447 -6.565 24.537 1.00 55.88 78 THR A CA 1
ATOM 569 C C . THR A 1 78 ? -14.590 -5.310 24.436 1.00 55.88 78 THR A C 1
ATOM 571 O O . THR A 1 78 ? -14.441 -4.750 23.353 1.00 55.88 78 THR A O 1
ATOM 574 N N . GLY A 1 79 ? -14.088 -4.846 25.589 1.00 55.66 79 GLY A N 1
ATOM 575 C CA . GLY A 1 79 ? -13.421 -3.556 25.788 1.00 55.66 79 GLY A CA 1
ATOM 576 C C . GLY A 1 79 ? -12.520 -3.146 24.625 1.00 55.66 79 GLY A C 1
ATOM 577 O O . GLY A 1 79 ? -11.542 -3.823 24.303 1.00 55.66 79 GLY A O 1
ATOM 578 N N . GLY A 1 80 ? -12.896 -2.042 23.977 1.00 47.28 80 GLY A N 1
ATOM 579 C CA . GLY A 1 80 ? -12.063 -1.378 22.984 1.00 47.28 80 GLY A CA 1
ATOM 580 C C . GLY A 1 80 ? -10.829 -0.783 23.657 1.00 47.28 80 GLY A C 1
ATOM 581 O O . GLY A 1 80 ? -10.870 -0.411 24.824 1.00 47.28 80 GLY A O 1
ATOM 582 N N . VAL A 1 81 ? -9.727 -0.681 22.915 1.00 52.97 81 VAL A N 1
ATOM 583 C CA . VAL A 1 81 ? -8.446 -0.138 23.418 1.00 52.97 81 VAL A CA 1
ATOM 584 C C . VAL A 1 81 ? -8.443 1.405 23.411 1.00 52.97 81 VAL A C 1
ATOM 586 O O . VAL A 1 81 ? -7.400 2.039 23.395 1.00 52.97 81 VAL A O 1
ATOM 589 N N . PHE A 1 82 ? -9.636 2.002 23.466 1.00 49.75 82 PHE A N 1
ATOM 590 C CA . PHE A 1 82 ? -9.925 3.372 23.893 1.00 49.75 82 PHE A CA 1
ATOM 591 C C . PHE A 1 82 ? -11.323 3.404 24.496 1.00 49.75 82 PHE A C 1
ATOM 593 O O . PHE A 1 82 ? -12.158 2.586 24.046 1.00 49.75 82 PHE A O 1
#

Mean predicted aligned error: 7.17 Å

Solvent-accessible surface area (backbone atoms only — not comparable to full-atom values): 4753 Å² total; per-residue (Å²): 108,72,64,56,58,56,48,56,60,46,68,81,65,62,57,57,71,61,35,62,69,42,22,86,81,67,34,59,94,76,41,68,43,74,68,53,48,36,42,53,49,8,66,74,57,66,34,54,65,60,36,48,54,53,52,52,51,52,50,52,54,49,51,53,51,52,54,51,53,47,54,51,40,43,74,70,75,48,89,46,102,112

pLDDT: mean 83.05, std 12.6, range [47.28, 95.19]

Organism: NCBI:txid504797

Sequence (82 aa):
MLLLILRLGSVLTVGFEQILLQQPAVGADAAQVLDTFVYYRGVLGGDWGLSTTVGLVKGLIGTVLVIGANRLAKRAGTGGVF

Foldseek 3Di:
DVVVLVVLVCVLPPDLVVLLVCCVVPHCVVRPDPSVVCCVCPVVVVVVVSNVVVVVVSVVVSVVVSVVVQVVCVVVPDDRPD

Secondary structure (DSSP, 8-state):
-HHHHHHHHHHTTTTHHHHHHHHHHH-HHHH--HHHHHIIIIIITS-HHHHHHHHHHHHHHHHHHHHHHHHHHHHTTS----